Protein AF-A0A1B8QY65-F1 (afdb_monomer_lite)

Radius of gyration: 15.48 Å; chains: 1; bounding box: 29×43×44 Å

Sequence (97 aa):
MGFDAQGSFWLGYYHYAKLTDDIKNYGADELAECGKALYGDQWQTNLAKELGLSDARRIRFWLTNERKIPTGVWADIFVLLNKKKMKIETIINKVSV

Structure (mmCIF, N/CA/C/O backbone):
data_AF-A0A1B8QY65-F1
#
_entry.id   AF-A0A1B8QY65-F1
#
loop_
_atom_site.group_PDB
_atom_site.id
_atom_site.type_symbol
_atom_site.label_atom_id
_atom_site.label_alt_id
_atom_site.label_comp_id
_atom_site.label_asym_id
_atom_site.label_entity_id
_atom_site.label_seq_id
_atom_site.pdbx_PDB_ins_code
_atom_site.Cartn_x
_atom_site.Cartn_y
_atom_site.Cartn_z
_atom_site.occupancy
_atom_site.B_iso_or_equiv
_atom_site.auth_seq_id
_atom_site.auth_comp_id
_atom_site.auth_asym_id
_atom_site.auth_atom_id
_atom_site.pdbx_PDB_model_num
ATOM 1 N N . MET A 1 1 ? -7.243 -34.093 13.018 1.00 35.78 1 MET A N 1
ATOM 2 C CA . MET A 1 1 ? -6.466 -32.862 12.766 1.00 35.78 1 MET A CA 1
ATOM 3 C C . MET A 1 1 ? -7.432 -31.889 12.106 1.00 35.78 1 MET A C 1
ATOM 5 O O . MET A 1 1 ? -7.826 -32.136 10.975 1.00 35.78 1 MET A O 1
ATOM 9 N N . GLY A 1 2 ? -7.978 -30.951 12.884 1.00 35.31 2 GLY A N 1
ATOM 10 C CA . GLY A 1 2 ? -9.078 -30.074 12.467 1.00 35.31 2 GLY A CA 1
ATOM 11 C C . GLY A 1 2 ? -8.620 -29.052 11.431 1.00 35.31 2 GLY A C 1
ATOM 12 O O . GLY A 1 2 ? -7.559 -28.449 11.577 1.00 35.31 2 GLY A O 1
ATOM 13 N N . PHE A 1 3 ? -9.395 -28.897 10.361 1.00 37.03 3 PHE A N 1
ATOM 14 C CA . PHE A 1 3 ? -9.189 -27.890 9.321 1.00 37.03 3 PHE A CA 1
ATOM 15 C C . PHE A 1 3 ? -9.787 -26.540 9.767 1.00 37.03 3 PHE A C 1
ATOM 17 O O . PHE A 1 3 ? -10.731 -26.037 9.167 1.00 37.03 3 PHE A O 1
ATOM 24 N N . ASP A 1 4 ? -9.235 -25.925 10.814 1.00 38.50 4 ASP A N 1
ATOM 25 C CA . ASP A 1 4 ? -9.784 -24.700 11.428 1.00 38.50 4 ASP A CA 1
ATOM 26 C C . ASP A 1 4 ? -9.330 -23.392 10.742 1.00 38.50 4 ASP A C 1
ATOM 28 O O . ASP A 1 4 ? -9.037 -22.389 11.390 1.00 38.50 4 ASP A O 1
ATOM 32 N N . ALA A 1 5 ? -9.266 -23.371 9.405 1.00 43.22 5 ALA A N 1
ATOM 33 C CA . ALA A 1 5 ? -8.932 -22.154 8.646 1.00 43.22 5 ALA A CA 1
ATOM 34 C C . ALA A 1 5 ? -9.678 -22.009 7.303 1.00 43.22 5 ALA A C 1
ATOM 36 O O . ALA A 1 5 ? -9.267 -21.238 6.436 1.00 43.22 5 ALA A O 1
ATOM 37 N N . GLN A 1 6 ? -10.792 -22.718 7.098 1.00 38.44 6 GLN A N 1
ATOM 38 C CA . GLN A 1 6 ? -11.542 -22.711 5.830 1.00 38.44 6 GLN A CA 1
ATOM 39 C C . GLN A 1 6 ? -12.553 -21.549 5.708 1.00 38.44 6 GLN A C 1
ATOM 41 O O . GLN A 1 6 ? -13.658 -21.726 5.208 1.00 38.44 6 GLN A O 1
ATOM 46 N N . GLY A 1 7 ? -12.165 -20.341 6.135 1.00 36.53 7 GLY A N 1
ATOM 47 C CA . GLY A 1 7 ? -12.964 -19.113 5.972 1.00 36.53 7 GLY A CA 1
ATOM 48 C C . GLY A 1 7 ? -12.248 -17.967 5.243 1.00 36.53 7 GLY A C 1
ATOM 49 O O . GLY A 1 7 ? -12.885 -17.206 4.518 1.00 36.53 7 GLY A O 1
ATOM 50 N N . SER A 1 8 ? -10.920 -17.856 5.368 1.00 46.75 8 SER A N 1
ATOM 51 C CA . SER A 1 8 ? -10.177 -16.664 4.909 1.00 46.75 8 SER A CA 1
ATOM 52 C C . SER A 1 8 ? -9.814 -16.663 3.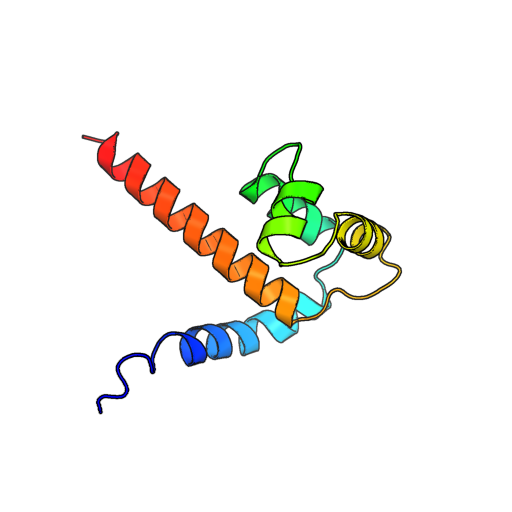423 1.00 46.75 8 SER A C 1
ATOM 54 O O . SER A 1 8 ? -9.625 -15.601 2.839 1.00 46.75 8 SER A O 1
ATOM 56 N N . PHE A 1 9 ? -9.741 -17.832 2.784 1.00 41.38 9 PHE A N 1
ATOM 57 C CA . PHE A 1 9 ? -9.446 -17.929 1.352 1.00 41.38 9 PHE A CA 1
ATOM 58 C C . PHE A 1 9 ? -10.687 -17.615 0.499 1.00 41.38 9 PHE A C 1
ATOM 60 O O . PHE A 1 9 ? -10.616 -16.818 -0.430 1.00 41.38 9 PHE A O 1
ATOM 67 N N . TRP A 1 10 ? -11.857 -18.155 0.858 1.00 42.09 10 TRP A N 1
ATOM 68 C CA . TRP A 1 10 ? -13.089 -18.006 0.072 1.00 42.09 10 TRP A CA 1
ATOM 69 C C . TRP A 1 10 ? -13.707 -16.599 0.132 1.00 42.09 10 TRP A C 1
ATOM 71 O O . TRP A 1 10 ? -14.193 -16.115 -0.885 1.00 42.09 10 TRP A O 1
ATOM 81 N N . LEU A 1 11 ? -13.642 -15.898 1.271 1.00 48.28 11 LEU A N 1
ATOM 82 C CA . LEU A 1 11 ? -14.098 -14.499 1.374 1.00 48.28 11 LEU A CA 1
ATOM 83 C C . LEU A 1 11 ? -13.243 -13.541 0.533 1.00 48.28 11 LEU A C 1
ATOM 85 O O . LEU A 1 11 ? -13.781 -12.615 -0.076 1.00 48.28 11 LEU A O 1
ATOM 89 N N . GLY A 1 12 ? -11.936 -13.811 0.438 1.00 48.94 12 GLY A N 1
ATOM 90 C CA . GLY A 1 12 ? -11.064 -13.170 -0.542 1.00 48.94 12 GLY A CA 1
ATOM 91 C C . GLY A 1 12 ? -11.552 -13.453 -1.962 1.00 48.94 12 GLY A C 1
ATOM 92 O O . GLY A 1 12 ? -11.841 -12.514 -2.698 1.00 48.94 12 GLY A O 1
ATOM 93 N N . TYR A 1 13 ? -11.729 -14.730 -2.324 1.00 47.66 13 TYR A N 1
ATOM 94 C CA . TYR A 1 13 ? -12.167 -15.165 -3.663 1.00 47.66 13 TYR A CA 1
ATOM 95 C C . TYR A 1 13 ? -13.532 -14.597 -4.109 1.00 47.66 13 TYR A C 1
ATOM 97 O O . TYR A 1 13 ? -13.715 -14.277 -5.283 1.00 47.66 13 TYR A O 1
ATOM 105 N N . TYR A 1 14 ? -14.488 -14.414 -3.194 1.00 47.50 14 TYR A N 1
ATOM 106 C CA . TYR A 1 14 ? -15.774 -13.788 -3.525 1.00 47.50 14 TYR A CA 1
ATOM 107 C C . TYR A 1 14 ? -15.663 -12.275 -3.748 1.00 47.50 14 TYR A C 1
ATOM 109 O O . TYR A 1 14 ? -16.358 -11.741 -4.612 1.00 47.50 14 TYR A O 1
ATOM 117 N N . HIS A 1 15 ? -14.756 -11.584 -3.047 1.00 54.03 15 HIS A N 1
ATOM 118 C CA . HIS A 1 15 ? -14.405 -10.208 -3.409 1.00 54.03 15 HIS A CA 1
ATOM 119 C C . HIS A 1 15 ? -13.647 -10.162 -4.743 1.00 54.03 15 HIS A C 1
ATOM 121 O O . HIS A 1 15 ? -13.957 -9.300 -5.555 1.00 54.03 15 HIS A O 1
ATOM 127 N N . TYR A 1 16 ? -12.747 -11.115 -5.024 1.00 49.84 16 TYR A N 1
ATOM 128 C CA . TYR A 1 16 ? -12.009 -11.245 -6.294 1.00 49.84 16 TYR A CA 1
ATOM 129 C C . TYR A 1 16 ? -12.927 -11.231 -7.526 1.00 49.84 16 TYR A C 1
ATOM 131 O O . TYR A 1 16 ? -12.593 -10.596 -8.520 1.00 49.84 16 TYR A O 1
ATOM 139 N N . ALA A 1 17 ? -14.090 -11.887 -7.487 1.00 49.81 17 ALA A N 1
ATOM 140 C CA . ALA A 1 17 ? -15.011 -11.912 -8.630 1.00 49.81 17 ALA A CA 1
ATOM 141 C C . ALA A 1 17 ? -15.634 -10.536 -8.941 1.00 49.81 17 ALA A C 1
ATOM 143 O O . ALA A 1 17 ? -15.901 -10.233 -10.098 1.00 49.81 17 ALA A O 1
ATOM 144 N N . LYS A 1 18 ? -15.822 -9.682 -7.927 1.00 52.25 18 LYS A N 1
ATOM 145 C CA . LYS A 1 18 ? -16.300 -8.301 -8.106 1.00 52.25 18 LYS A CA 1
ATOM 146 C C . LYS A 1 18 ? -15.143 -7.340 -8.414 1.00 52.25 18 LYS A C 1
ATOM 148 O O . LYS A 1 18 ? -15.256 -6.486 -9.281 1.00 52.25 18 LYS A O 1
ATOM 153 N N . LEU A 1 19 ? -13.996 -7.560 -7.767 1.00 54.44 19 LEU A N 1
ATOM 154 C CA . LEU A 1 19 ? -12.744 -6.831 -7.976 1.00 54.44 19 LEU A CA 1
ATOM 155 C C . LEU A 1 19 ? -12.197 -7.039 -9.399 1.00 54.44 19 LEU A C 1
ATOM 157 O O . LEU A 1 19 ? -11.563 -6.151 -9.937 1.00 54.44 19 LEU A O 1
ATOM 161 N N . THR A 1 20 ? -12.406 -8.198 -10.027 1.00 55.22 20 THR A N 1
ATOM 162 C CA . THR A 1 20 ? -11.825 -8.522 -11.347 1.00 55.22 20 THR A CA 1
ATOM 163 C C . THR A 1 20 ? -12.395 -7.707 -12.506 1.00 55.22 20 THR A C 1
ATOM 165 O O . THR A 1 20 ? -11.695 -7.566 -13.509 1.00 55.22 20 THR A O 1
ATOM 168 N N . ASP A 1 21 ? -13.602 -7.149 -12.385 1.00 55.53 21 ASP A N 1
ATOM 169 C CA . ASP A 1 21 ? -14.139 -6.210 -13.378 1.00 55.53 21 ASP A CA 1
ATOM 170 C C . ASP A 1 21 ? -13.658 -4.774 -13.121 1.00 55.53 21 ASP A C 1
ATOM 172 O O . ASP A 1 21 ? -13.244 -4.102 -14.064 1.00 55.53 21 ASP A O 1
ATOM 176 N N . ASP A 1 22 ? -13.582 -4.349 -11.855 1.00 58.56 22 ASP A N 1
ATOM 177 C CA . ASP A 1 22 ? -13.112 -3.008 -11.476 1.00 58.56 22 ASP A CA 1
ATOM 178 C C . ASP A 1 22 ? -11.578 -2.853 -11.598 1.00 58.56 22 ASP A C 1
ATOM 180 O O . ASP A 1 22 ? -11.095 -1.837 -12.095 1.00 58.56 22 ASP A O 1
ATOM 184 N N . ILE A 1 23 ? -10.788 -3.886 -11.260 1.00 60.50 23 ILE A N 1
ATOM 185 C CA . ILE A 1 23 ? -9.312 -3.910 -11.391 1.00 60.50 23 ILE A CA 1
ATOM 186 C C . ILE A 1 23 ? -8.870 -3.757 -12.843 1.00 60.50 23 ILE A C 1
ATOM 188 O O . ILE A 1 23 ? -7.766 -3.270 -13.087 1.00 60.50 23 ILE A O 1
ATOM 192 N N . LYS A 1 24 ? -9.699 -4.128 -13.831 1.00 64.12 24 LYS A N 1
ATOM 193 C CA . LYS A 1 24 ? -9.371 -3.842 -15.239 1.00 64.12 24 LYS A CA 1
ATOM 194 C C . LYS A 1 24 ? -9.104 -2.350 -15.464 1.00 64.12 24 LYS A C 1
ATOM 196 O O . LYS A 1 24 ? -8.345 -2.033 -16.378 1.00 64.12 24 LYS A O 1
ATOM 201 N N . ASN A 1 25 ? -9.681 -1.492 -14.620 1.00 70.00 25 ASN A N 1
ATOM 202 C CA . ASN A 1 25 ? -9.557 -0.043 -14.670 1.00 70.00 25 ASN A CA 1
ATOM 203 C C . ASN A 1 25 ? -8.601 0.531 -13.611 1.00 70.00 25 ASN A C 1
ATOM 205 O O . ASN A 1 25 ? -8.299 1.715 -13.687 1.00 70.00 25 ASN A O 1
ATOM 209 N N . TYR A 1 26 ? -8.104 -0.267 -12.658 1.00 79.62 26 TYR A N 1
ATOM 210 C CA . TYR A 1 26 ? -7.154 0.215 -11.650 1.00 79.62 26 TYR A CA 1
ATOM 211 C C . TYR A 1 26 ? -5.730 0.265 -12.202 1.00 79.62 26 TYR A C 1
ATOM 213 O O . TYR A 1 26 ? -5.235 -0.691 -12.810 1.00 79.62 26 TYR A O 1
ATOM 221 N N . GLY A 1 27 ? -5.052 1.377 -11.942 1.00 85.56 27 GLY A N 1
ATOM 222 C CA . GLY A 1 27 ? -3.720 1.667 -12.438 1.00 85.56 27 GLY A CA 1
ATOM 223 C C . GLY A 1 27 ? -2.829 2.327 -11.390 1.00 85.56 27 GLY A C 1
ATOM 224 O O . GLY A 1 27 ? -2.866 2.014 -10.198 1.00 85.56 27 GLY A O 1
ATOM 225 N N . ALA A 1 28 ? -1.951 3.203 -11.872 1.00 91.44 28 ALA A N 1
ATOM 226 C CA . ALA A 1 28 ? -0.956 3.882 -11.051 1.00 91.44 28 ALA A CA 1
ATOM 227 C C . ALA A 1 28 ? -1.581 4.812 -9.998 1.00 91.44 28 ALA A C 1
ATOM 229 O O . ALA A 1 28 ? -1.067 4.892 -8.879 1.00 91.44 28 ALA A O 1
ATOM 230 N N . ASP A 1 29 ? -2.683 5.481 -10.340 1.00 91.38 29 ASP A N 1
ATOM 231 C CA . ASP A 1 29 ? -3.328 6.465 -9.473 1.00 91.38 29 ASP A CA 1
ATOM 232 C C . ASP A 1 29 ? -3.974 5.789 -8.260 1.00 91.38 29 ASP A C 1
ATOM 234 O O . ASP A 1 29 ? -3.657 6.139 -7.122 1.00 91.38 29 ASP A O 1
ATOM 238 N N . GLU A 1 30 ? -4.750 4.724 -8.473 1.00 92.31 30 GLU A N 1
ATOM 239 C CA . GLU A 1 30 ? -5.351 3.942 -7.388 1.00 92.31 30 GLU A CA 1
ATOM 240 C C . GLU A 1 30 ? -4.278 3.307 -6.497 1.00 92.31 30 GLU A C 1
ATOM 242 O O . GLU A 1 30 ? -4.431 3.237 -5.274 1.00 92.31 30 GLU A O 1
ATOM 247 N N . LEU A 1 31 ? -3.151 2.877 -7.081 1.00 93.81 31 LEU A N 1
ATOM 248 C CA . LEU A 1 31 ? -2.032 2.326 -6.318 1.00 93.81 31 LEU A CA 1
ATOM 249 C C . LEU A 1 31 ? -1.436 3.396 -5.396 1.00 93.81 31 LEU A C 1
ATOM 251 O O . LEU A 1 31 ? -1.148 3.120 -4.227 1.00 93.81 31 LEU A O 1
ATOM 255 N N . ALA A 1 32 ? -1.260 4.614 -5.908 1.00 95.56 32 ALA A N 1
ATOM 256 C CA . ALA A 1 32 ? -0.744 5.734 -5.138 1.00 95.56 32 ALA A CA 1
ATOM 257 C C . ALA A 1 32 ? -1.718 6.167 -4.033 1.00 95.56 32 ALA A C 1
ATOM 259 O O . ALA A 1 32 ? -1.277 6.436 -2.914 1.00 95.56 32 ALA A O 1
ATOM 260 N N . GLU A 1 33 ? -3.022 6.204 -4.309 1.00 95.75 33 GLU A N 1
ATOM 261 C CA . GLU A 1 33 ? -4.053 6.494 -3.308 1.00 95.75 33 GLU A CA 1
ATOM 262 C C . GLU A 1 33 ? -4.055 5.457 -2.185 1.00 95.75 33 GLU A C 1
ATOM 264 O O . GLU A 1 33 ? -3.941 5.817 -1.010 1.00 95.75 33 GLU A O 1
ATOM 269 N N . CYS A 1 34 ? -4.083 4.167 -2.534 1.00 95.31 34 CYS A N 1
ATOM 270 C CA . CYS A 1 34 ? -4.030 3.072 -1.568 1.00 95.31 34 CYS A CA 1
ATOM 271 C C . CYS A 1 34 ? -2.758 3.140 -0.715 1.00 95.31 34 CYS A C 1
ATOM 273 O O . CYS A 1 34 ? -2.810 3.038 0.513 1.00 95.31 34 CYS A O 1
ATOM 275 N N . GLY A 1 35 ? -1.605 3.349 -1.354 1.00 96.50 35 GLY A N 1
ATOM 276 C CA . GLY A 1 35 ? -0.324 3.475 -0.672 1.00 96.50 35 GLY A CA 1
ATOM 277 C C . GLY A 1 35 ? -0.311 4.625 0.334 1.00 96.50 35 GLY A C 1
ATOM 278 O O . GLY A 1 35 ? 0.015 4.416 1.507 1.00 96.50 35 GLY A O 1
ATOM 279 N N . LYS A 1 36 ? -0.712 5.827 -0.094 1.00 97.44 36 LYS A N 1
ATOM 280 C CA . LYS A 1 36 ? -0.797 7.011 0.777 1.00 97.44 36 LYS A CA 1
ATOM 281 C C . LYS A 1 36 ? -1.775 6.786 1.928 1.00 97.44 36 LYS A C 1
ATOM 283 O O . LYS A 1 36 ? -1.437 7.074 3.076 1.00 97.44 36 LYS A O 1
ATOM 288 N N . ALA A 1 37 ? -2.942 6.200 1.656 1.00 96.56 37 ALA A N 1
ATOM 289 C CA . ALA A 1 37 ? -3.920 5.861 2.685 1.00 96.56 37 ALA A CA 1
ATOM 290 C C . ALA A 1 37 ? -3.345 4.885 3.724 1.00 96.56 37 ALA A C 1
ATOM 292 O O . ALA A 1 37 ? -3.632 5.014 4.915 1.00 96.56 37 ALA A O 1
ATOM 293 N N . LEU A 1 38 ? -2.495 3.938 3.317 1.00 96.38 38 LEU A N 1
ATOM 294 C CA . LEU A 1 38 ? -1.861 2.966 4.209 1.00 96.38 38 LEU A CA 1
ATOM 295 C C . LEU A 1 38 ? -0.679 3.532 5.005 1.00 96.38 38 LEU A C 1
ATOM 297 O O . LEU A 1 38 ? -0.573 3.251 6.202 1.00 96.38 38 LEU A O 1
ATOM 301 N N . TYR A 1 39 ? 0.175 4.351 4.394 1.00 96.75 39 TYR A N 1
ATOM 302 C CA . TYR A 1 39 ? 1.510 4.635 4.937 1.00 96.75 39 TYR A CA 1
ATOM 303 C C . TYR A 1 39 ? 1.964 6.102 4.834 1.00 96.75 39 TYR A C 1
ATOM 305 O O . TYR A 1 39 ? 3.081 6.408 5.254 1.00 96.75 39 TYR A O 1
ATOM 313 N N . GLY A 1 40 ? 1.135 7.008 4.310 1.00 95.69 40 GLY A N 1
ATOM 314 C CA . GLY A 1 40 ? 1.471 8.428 4.164 1.00 95.69 40 GLY A CA 1
ATOM 315 C C . GLY A 1 40 ? 2.570 8.679 3.127 1.00 95.69 40 GLY A C 1
ATOM 316 O O . GLY A 1 40 ? 2.620 8.017 2.093 1.00 95.69 40 GLY A O 1
ATOM 317 N N . ASP A 1 41 ? 3.467 9.627 3.397 1.00 94.88 41 ASP A N 1
ATOM 318 C CA . ASP A 1 41 ? 4.465 10.088 2.418 1.00 94.88 41 ASP A CA 1
ATOM 319 C C . ASP A 1 41 ? 5.486 9.008 2.025 1.00 94.88 41 ASP A C 1
ATOM 321 O O . ASP A 1 41 ? 5.911 8.930 0.874 1.00 94.88 41 ASP A O 1
ATOM 325 N N . GLN A 1 42 ? 5.843 8.119 2.956 1.00 95.31 42 GLN A N 1
ATOM 326 C CA . GLN A 1 42 ? 6.827 7.044 2.743 1.00 95.31 42 GLN A CA 1
ATOM 327 C C . GLN A 1 42 ? 6.187 5.741 2.237 1.00 95.31 42 GLN A C 1
ATOM 329 O O . GLN A 1 42 ? 6.669 4.636 2.508 1.00 95.31 42 GLN A O 1
ATOM 334 N N . TRP A 1 43 ? 5.075 5.844 1.508 1.00 97.50 43 TRP A N 1
ATOM 335 C CA . TRP A 1 43 ? 4.270 4.676 1.175 1.00 97.50 43 TRP A CA 1
ATOM 336 C C . TRP A 1 43 ? 4.936 3.673 0.244 1.00 97.50 43 TRP A C 1
ATOM 338 O O . TRP A 1 43 ? 4.711 2.482 0.420 1.00 97.50 43 TRP A O 1
ATOM 348 N N . GLN A 1 44 ? 5.770 4.101 -0.707 1.00 96.81 44 GLN A N 1
ATOM 349 C CA . GLN A 1 44 ? 6.374 3.178 -1.676 1.00 96.81 44 GLN A CA 1
ATOM 350 C C . GLN A 1 44 ? 7.289 2.156 -0.989 1.00 96.81 44 GLN A C 1
ATOM 352 O O . GLN A 1 44 ? 7.220 0.964 -1.274 1.00 96.81 44 GLN A O 1
ATOM 357 N N . THR A 1 45 ? 8.125 2.601 -0.050 1.00 97.12 45 THR A N 1
ATOM 358 C CA . THR A 1 45 ? 9.034 1.719 0.697 1.00 97.12 45 THR A CA 1
ATOM 359 C C . THR A 1 45 ? 8.264 0.804 1.646 1.00 97.12 45 THR A C 1
ATOM 361 O O . THR A 1 45 ? 8.526 -0.398 1.696 1.00 97.12 45 THR A O 1
ATOM 364 N N . ASN A 1 46 ? 7.286 1.354 2.369 1.00 97.12 46 ASN A N 1
ATOM 365 C CA . ASN A 1 46 ? 6.508 0.593 3.346 1.00 97.12 46 ASN A CA 1
ATOM 366 C C . ASN A 1 46 ? 5.600 -0.444 2.676 1.00 97.12 46 ASN A C 1
ATOM 368 O O . ASN A 1 46 ? 5.563 -1.593 3.110 1.00 97.12 46 ASN A O 1
ATOM 372 N N . LEU A 1 47 ? 4.940 -0.072 1.577 1.00 96.38 47 LEU A N 1
ATOM 373 C CA . LEU A 1 47 ? 4.114 -0.989 0.802 1.00 96.38 47 LEU A CA 1
ATOM 374 C C . LEU A 1 47 ? 4.964 -2.082 0.147 1.00 96.38 47 LEU A C 1
ATOM 376 O O . LEU A 1 47 ? 4.574 -3.242 0.179 1.00 96.38 47 LEU A O 1
ATOM 380 N N . ALA A 1 48 ? 6.148 -1.756 -0.387 1.00 96.25 48 ALA A N 1
ATOM 381 C CA . ALA A 1 48 ? 7.038 -2.764 -0.965 1.00 96.25 48 ALA A CA 1
ATOM 382 C C . ALA A 1 48 ? 7.456 -3.821 0.065 1.00 96.25 48 ALA A C 1
ATOM 384 O O . ALA A 1 48 ? 7.423 -5.013 -0.234 1.00 96.25 48 ALA A O 1
ATOM 385 N N . LYS A 1 49 ? 7.780 -3.390 1.289 1.00 96.00 49 LYS A N 1
ATOM 386 C CA . LYS A 1 49 ? 8.120 -4.289 2.396 1.00 96.00 49 LYS A CA 1
ATOM 387 C C . LYS A 1 49 ? 6.958 -5.216 2.766 1.00 96.00 49 LYS A C 1
ATOM 389 O O . LYS A 1 49 ? 7.177 -6.405 2.970 1.00 96.00 49 LYS A O 1
ATOM 394 N N . GLU A 1 50 ? 5.743 -4.684 2.845 1.00 94.81 50 GLU A N 1
ATOM 395 C CA . GLU A 1 50 ? 4.540 -5.446 3.221 1.00 94.81 50 GLU A CA 1
ATOM 396 C C . GLU A 1 50 ? 4.090 -6.413 2.118 1.00 94.81 50 GLU A C 1
ATOM 398 O O . GLU A 1 50 ? 3.626 -7.508 2.413 1.00 94.81 50 GLU A O 1
ATOM 403 N N . LEU A 1 51 ? 4.326 -6.065 0.850 1.00 92.44 51 LEU A N 1
ATOM 404 C CA . LEU A 1 51 ? 4.127 -6.953 -0.302 1.00 92.44 51 LEU A CA 1
ATOM 405 C C . LEU A 1 51 ? 5.263 -7.979 -0.493 1.00 92.44 51 LEU A C 1
ATOM 407 O O . LEU A 1 51 ? 5.274 -8.706 -1.485 1.00 92.44 51 LEU A O 1
ATOM 411 N N . GLY A 1 52 ? 6.258 -8.022 0.402 1.00 91.50 52 GLY A N 1
ATOM 412 C CA . GLY A 1 52 ? 7.394 -8.946 0.299 1.00 91.50 52 GLY A CA 1
ATOM 413 C C . GLY A 1 52 ? 8.327 -8.674 -0.889 1.00 91.50 52 GLY A C 1
ATOM 414 O O . GLY A 1 52 ? 9.053 -9.566 -1.328 1.00 91.50 52 GLY A O 1
ATOM 415 N N . LEU A 1 53 ? 8.315 -7.456 -1.435 1.00 92.44 53 LEU A N 1
ATOM 416 C CA . LEU A 1 53 ? 9.195 -7.044 -2.526 1.00 92.44 53 LEU A CA 1
ATOM 417 C C . LEU A 1 53 ? 10.577 -6.674 -1.975 1.00 92.44 53 LEU A C 1
ATOM 419 O O . LEU A 1 53 ? 10.697 -6.075 -0.909 1.00 92.44 53 LEU A O 1
ATOM 423 N N . SER A 1 54 ? 11.632 -6.977 -2.735 1.00 89.12 54 SER A N 1
ATOM 424 C CA . SER A 1 54 ? 13.012 -6.682 -2.321 1.00 89.12 54 SER A CA 1
ATOM 425 C C . SER A 1 54 ? 13.283 -5.183 -2.161 1.00 89.12 54 SER A C 1
ATOM 427 O O . SER A 1 54 ? 14.078 -4.792 -1.313 1.00 89.12 54 SER A O 1
ATOM 429 N N . ASP A 1 55 ? 12.641 -4.343 -2.978 1.00 92.19 55 ASP A N 1
ATOM 430 C CA . ASP A 1 55 ? 12.728 -2.889 -2.885 1.00 92.19 55 ASP A CA 1
ATOM 431 C C . ASP A 1 55 ? 11.517 -2.178 -3.526 1.00 92.19 55 ASP A C 1
ATOM 433 O O . ASP A 1 55 ? 10.672 -2.776 -4.200 1.00 92.19 55 ASP A O 1
ATOM 437 N N . ALA A 1 56 ? 11.460 -0.853 -3.353 1.00 94.38 56 ALA A N 1
ATOM 438 C CA . ALA A 1 56 ? 10.423 0.010 -3.919 1.00 94.38 56 ALA A CA 1
ATOM 439 C C . ALA A 1 56 ? 10.565 0.264 -5.436 1.00 94.38 56 ALA A C 1
ATOM 441 O O . ALA A 1 56 ? 9.771 1.006 -6.017 1.00 94.38 56 ALA A O 1
ATOM 442 N N . ARG A 1 57 ? 11.576 -0.297 -6.121 1.00 94.25 57 ARG A N 1
ATOM 443 C CA . ARG A 1 57 ? 11.747 -0.107 -7.575 1.00 94.25 57 ARG A CA 1
ATOM 444 C C . ARG A 1 57 ? 10.593 -0.746 -8.338 1.00 94.25 57 ARG A C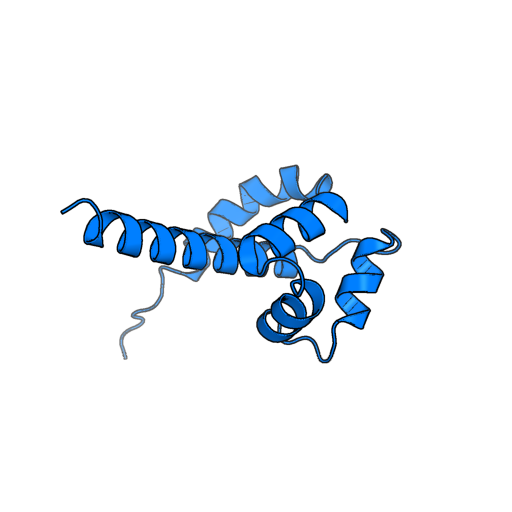 1
ATOM 446 O O . ARG A 1 57 ? 10.120 -0.159 -9.304 1.00 94.25 57 ARG A O 1
ATOM 453 N N . ARG A 1 58 ? 10.096 -1.899 -7.875 1.00 92.94 58 ARG A N 1
ATOM 454 C CA . ARG A 1 58 ? 8.942 -2.570 -8.492 1.00 92.94 58 ARG A CA 1
ATOM 455 C C . ARG A 1 58 ? 7.673 -1.717 -8.422 1.00 92.94 58 ARG A C 1
ATOM 457 O O . ARG A 1 58 ? 6.972 -1.620 -9.419 1.00 92.94 58 ARG A O 1
ATOM 464 N N . ILE A 1 59 ? 7.430 -1.055 -7.290 1.00 94.19 59 ILE A N 1
ATOM 465 C CA . ILE A 1 59 ? 6.297 -0.132 -7.133 1.00 94.19 59 ILE A CA 1
ATOM 466 C C . ILE A 1 59 ? 6.435 1.063 -8.074 1.00 94.19 59 ILE A C 1
ATOM 468 O O . ILE A 1 59 ? 5.498 1.378 -8.797 1.00 94.19 59 ILE A O 1
ATOM 472 N N . ARG A 1 60 ? 7.619 1.685 -8.140 1.00 93.94 60 ARG A N 1
ATOM 473 C CA . ARG A 1 60 ? 7.879 2.788 -9.081 1.00 93.94 60 ARG A CA 1
ATOM 474 C C . ARG A 1 60 ? 7.659 2.386 -10.536 1.00 93.94 60 ARG A C 1
ATOM 476 O O . ARG A 1 60 ? 7.151 3.180 -11.308 1.00 93.94 60 ARG A O 1
ATOM 483 N N . PHE A 1 61 ? 7.993 1.150 -10.887 1.00 92.62 61 PHE A N 1
ATOM 484 C CA . PHE A 1 61 ? 7.759 0.616 -12.222 1.00 92.62 61 PHE A CA 1
ATOM 485 C C . PHE A 1 61 ? 6.269 0.375 -12.529 1.00 92.62 61 PHE A C 1
ATOM 487 O O . PHE A 1 61 ? 5.844 0.517 -13.666 1.00 92.62 61 PHE A O 1
ATOM 494 N N . TRP A 1 62 ? 5.446 0.049 -11.530 1.00 92.94 62 TRP A N 1
ATOM 495 C CA . TRP A 1 62 ? 3.989 0.027 -11.709 1.00 92.94 62 TRP A CA 1
ATOM 496 C C . TRP A 1 62 ? 3.401 1.432 -11.865 1.00 92.94 62 TRP A C 1
ATOM 498 O O . TRP A 1 62 ? 2.452 1.615 -12.621 1.00 92.94 62 TRP A O 1
ATOM 508 N N . LEU A 1 63 ? 3.997 2.432 -11.210 1.00 92.62 63 LEU A N 1
ATOM 509 C CA . LEU A 1 63 ? 3.567 3.826 -11.326 1.00 92.62 63 LEU A CA 1
ATOM 510 C C . LEU A 1 63 ? 3.827 4.446 -12.704 1.00 92.62 63 LEU A C 1
ATOM 512 O O . LEU A 1 63 ? 3.147 5.401 -13.059 1.00 92.62 63 LEU A O 1
ATOM 516 N N . THR A 1 64 ? 4.766 3.921 -13.498 1.00 89.88 64 THR A N 1
ATOM 517 C CA . THR A 1 64 ? 4.963 4.395 -14.882 1.00 89.88 64 THR A CA 1
ATOM 518 C C . THR A 1 64 ? 3.896 3.875 -15.846 1.00 89.88 64 THR A C 1
ATOM 520 O O . THR A 1 64 ? 3.900 4.239 -17.018 1.00 89.88 64 THR A O 1
ATOM 523 N N . ASN A 1 65 ? 2.978 3.024 -15.370 1.00 78.38 65 ASN A N 1
ATOM 524 C CA . ASN A 1 65 ? 1.921 2.379 -16.149 1.00 78.38 65 ASN A CA 1
ATOM 525 C C . ASN A 1 65 ? 2.432 1.518 -17.328 1.00 78.38 65 ASN A C 1
ATOM 527 O O . ASN A 1 65 ? 1.658 1.082 -18.176 1.00 78.38 65 ASN A O 1
ATOM 531 N N . GLU A 1 66 ? 3.737 1.222 -17.369 1.00 75.56 66 GLU A N 1
ATOM 532 C CA . GLU A 1 66 ? 4.362 0.385 -18.403 1.00 75.56 66 GLU A CA 1
ATOM 533 C C . GLU A 1 66 ? 3.975 -1.093 -18.277 1.00 75.56 66 GLU A C 1
ATOM 535 O O . GLU A 1 66 ? 4.023 -1.848 -19.251 1.00 75.56 66 GLU A O 1
ATOM 540 N N . ARG A 1 67 ? 3.594 -1.538 -17.072 1.00 76.00 67 ARG A N 1
ATOM 541 C CA . ARG A 1 67 ? 3.073 -2.887 -16.834 1.00 76.00 67 ARG A CA 1
ATOM 542 C C . ARG A 1 67 ? 1.879 -2.871 -15.905 1.00 76.00 67 ARG A C 1
ATOM 544 O O . ARG A 1 67 ? 1.903 -2.234 -14.856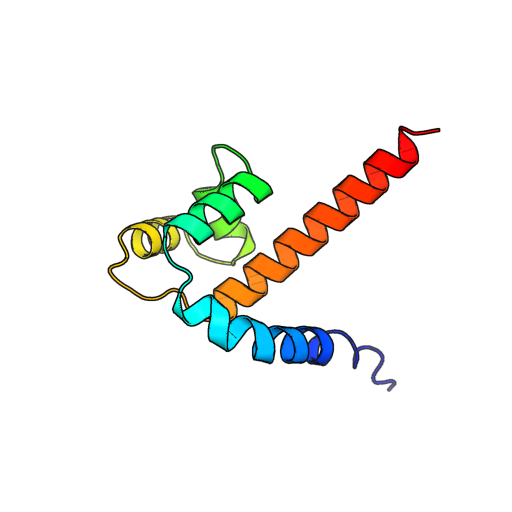 1.00 76.00 67 ARG A O 1
ATOM 551 N N . LYS A 1 68 ? 0.894 -3.700 -16.252 1.00 82.00 68 LYS A N 1
ATOM 552 C CA . LYS A 1 68 ? -0.249 -3.983 -15.387 1.00 82.00 68 LYS A CA 1
ATOM 553 C C . LYS A 1 68 ? 0.215 -4.575 -14.057 1.00 82.00 68 LYS A C 1
ATOM 555 O O . LYS A 1 68 ? 1.061 -5.474 -14.018 1.00 82.00 68 LYS A O 1
ATOM 560 N N . ILE A 1 69 ? -0.372 -4.072 -12.979 1.00 86.50 69 ILE A N 1
ATOM 561 C CA . ILE A 1 69 ? -0.191 -4.605 -11.632 1.00 86.50 69 ILE A CA 1
ATOM 562 C C . ILE A 1 69 ? -0.919 -5.958 -11.557 1.00 86.50 69 ILE A C 1
ATOM 564 O O . ILE A 1 69 ? -2.078 -6.044 -11.971 1.00 86.50 69 ILE A O 1
ATOM 568 N N . PRO A 1 70 ? -0.272 -7.032 -11.069 1.00 85.75 70 PRO A N 1
ATOM 569 C CA . PRO A 1 70 ? -0.917 -8.336 -10.955 1.00 85.75 70 PRO A CA 1
ATOM 570 C C . PRO A 1 70 ? -2.140 -8.298 -10.032 1.00 85.75 70 PRO A C 1
ATOM 572 O O . PRO A 1 70 ? -2.094 -7.686 -8.968 1.00 85.75 70 PRO A O 1
ATOM 575 N N . THR A 1 71 ? -3.197 -9.037 -10.374 1.00 80.00 71 THR A N 1
ATOM 576 C CA . THR A 1 71 ? -4.416 -9.153 -9.549 1.00 80.00 71 THR A CA 1
ATOM 577 C C . THR A 1 71 ? -4.115 -9.592 -8.113 1.00 80.00 71 THR A C 1
ATOM 579 O O . THR A 1 71 ? -4.741 -9.096 -7.182 1.00 80.00 71 THR A O 1
ATOM 582 N N . GLY A 1 72 ? -3.120 -10.468 -7.918 1.00 81.75 72 GLY A N 1
ATOM 583 C CA . GLY A 1 72 ? -2.692 -10.894 -6.580 1.00 81.75 72 GLY A CA 1
ATOM 584 C C . GLY A 1 72 ? -2.202 -9.733 -5.711 1.00 81.75 72 GLY A C 1
ATOM 585 O O . GLY A 1 72 ? -2.577 -9.642 -4.550 1.00 81.75 72 GLY A O 1
ATOM 586 N N . VAL A 1 73 ? -1.475 -8.777 -6.301 1.00 89.69 73 VAL A N 1
ATOM 587 C CA . VAL A 1 73 ? -0.986 -7.587 -5.587 1.00 89.69 73 VAL A CA 1
ATOM 588 C C . VAL A 1 73 ? -2.150 -6.700 -5.147 1.00 89.69 73 VAL A C 1
ATOM 590 O O . VAL A 1 73 ? -2.154 -6.196 -4.027 1.00 89.69 73 VAL A O 1
ATOM 593 N N . TRP A 1 74 ? -3.167 -6.536 -5.995 1.00 87.88 74 TRP A N 1
ATOM 594 C CA . TRP A 1 74 ? -4.375 -5.798 -5.622 1.00 87.88 74 TRP A CA 1
ATOM 595 C C . TRP A 1 74 ? -5.143 -6.465 -4.480 1.00 87.88 74 TRP A C 1
ATOM 597 O O . TRP A 1 74 ? -5.632 -5.775 -3.585 1.00 87.88 74 TRP A O 1
ATOM 607 N N . ALA A 1 75 ? -5.212 -7.796 -4.471 1.00 83.38 75 ALA A N 1
ATOM 608 C CA . ALA A 1 75 ? -5.816 -8.531 -3.367 1.00 83.38 75 ALA A CA 1
ATOM 609 C C . ALA A 1 75 ? -5.039 -8.342 -2.056 1.00 83.38 75 ALA A C 1
ATOM 611 O O . ALA A 1 75 ? -5.653 -8.098 -1.017 1.00 83.38 75 ALA A O 1
ATOM 612 N N . ASP A 1 76 ? -3.707 -8.374 -2.102 1.00 87.50 76 ASP A N 1
ATOM 613 C CA . ASP A 1 76 ? -2.870 -8.119 -0.927 1.00 87.50 76 ASP A CA 1
ATOM 614 C C . ASP A 1 76 ? -3.082 -6.693 -0.389 1.00 87.50 76 ASP A C 1
ATOM 616 O O . ASP A 1 76 ? -3.306 -6.500 0.809 1.00 87.50 76 ASP A O 1
ATOM 620 N N . ILE A 1 77 ? -3.116 -5.688 -1.274 1.00 91.50 77 ILE A N 1
ATOM 621 C CA . ILE A 1 77 ? -3.418 -4.291 -0.914 1.00 91.50 77 ILE A CA 1
ATOM 622 C C . ILE A 1 77 ? -4.796 -4.180 -0.247 1.00 91.50 77 ILE A C 1
ATOM 624 O O . ILE A 1 77 ? -4.933 -3.505 0.776 1.00 91.50 77 ILE A O 1
ATOM 628 N N . PHE A 1 78 ? -5.813 -4.869 -0.770 1.00 88.38 78 PHE A N 1
ATOM 629 C CA . PHE A 1 78 ? -7.151 -4.888 -0.176 1.00 88.38 78 PHE A CA 1
ATOM 630 C C . PHE A 1 78 ? -7.148 -5.458 1.251 1.00 88.38 78 PHE A C 1
ATOM 632 O O . PHE A 1 78 ? -7.803 -4.907 2.144 1.00 88.38 78 PHE A O 1
ATOM 639 N N . VAL A 1 79 ? -6.387 -6.527 1.506 1.00 87.31 79 VAL A N 1
ATOM 640 C CA . VAL A 1 79 ? -6.236 -7.082 2.861 1.00 87.31 79 VAL A CA 1
ATOM 641 C C . VAL A 1 79 ? -5.569 -6.066 3.793 1.00 87.31 79 VAL A C 1
ATOM 643 O O . VAL A 1 79 ? -6.047 -5.854 4.912 1.00 87.31 79 VAL A O 1
ATOM 646 N N . LEU A 1 80 ? -4.510 -5.388 3.335 1.00 92.75 80 LEU A N 1
ATOM 647 C CA . LEU A 1 80 ? -3.822 -4.349 4.112 1.00 92.75 80 LEU A CA 1
ATOM 648 C C . LEU A 1 80 ? -4.758 -3.184 4.469 1.00 92.75 80 LEU A C 1
ATOM 650 O O . LEU A 1 80 ? -4.776 -2.736 5.620 1.00 92.75 80 LEU A O 1
ATOM 654 N N . LEU A 1 81 ? -5.574 -2.725 3.515 1.00 92.69 81 LEU A N 1
ATOM 655 C CA . LEU A 1 81 ? -6.549 -1.649 3.722 1.00 92.69 81 LEU A CA 1
ATOM 656 C C . LEU A 1 81 ? -7.601 -2.029 4.763 1.00 92.69 81 LEU A C 1
ATOM 658 O O . LEU A 1 81 ? -7.842 -1.263 5.697 1.00 92.69 81 LEU A O 1
ATOM 662 N N . ASN A 1 82 ? -8.176 -3.230 4.665 1.00 89.69 82 ASN A N 1
ATOM 663 C CA . ASN A 1 82 ? -9.149 -3.709 5.648 1.00 89.69 82 ASN A CA 1
ATOM 664 C C . ASN A 1 82 ? -8.539 -3.834 7.045 1.00 89.69 82 ASN A C 1
ATOM 666 O O . ASN A 1 82 ? -9.142 -3.403 8.028 1.00 89.69 82 ASN A O 1
ATOM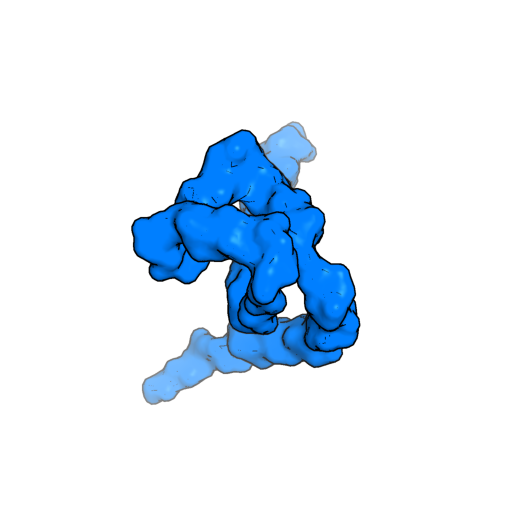 670 N N . LYS A 1 83 ? -7.308 -4.346 7.141 1.00 90.62 83 LYS A N 1
ATOM 671 C CA . LYS A 1 83 ? -6.582 -4.419 8.413 1.00 90.62 83 LYS A CA 1
ATOM 672 C C . LYS A 1 83 ? -6.376 -3.030 9.023 1.00 90.62 83 LYS A C 1
ATOM 674 O O . LYS A 1 83 ? -6.566 -2.854 10.229 1.00 90.62 83 LYS A O 1
ATOM 679 N N . LYS A 1 84 ? -6.015 -2.030 8.209 1.00 93.94 84 LYS A N 1
ATOM 680 C CA . LYS A 1 84 ? -5.864 -0.644 8.675 1.00 93.94 84 LYS A CA 1
ATOM 681 C C . LYS A 1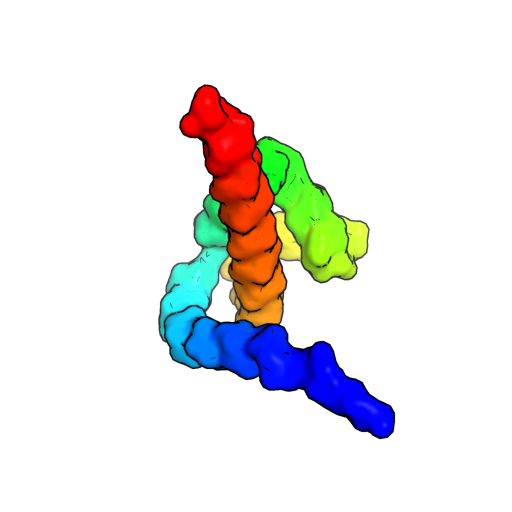 84 ? -7.201 -0.046 9.117 1.00 93.94 84 LYS A C 1
ATOM 683 O O . LYS A 1 84 ? -7.248 0.553 10.190 1.00 93.94 84 LYS A O 1
ATOM 688 N N . LYS A 1 85 ? -8.273 -0.258 8.349 1.00 93.94 85 LYS A N 1
ATOM 689 C CA . LYS A 1 85 ? -9.636 0.171 8.692 1.00 93.94 85 LYS A CA 1
ATOM 690 C C . LYS A 1 85 ? -10.062 -0.366 10.060 1.00 93.94 85 LYS A C 1
ATOM 692 O O . LYS A 1 85 ? -10.370 0.432 10.939 1.00 93.94 85 LYS A O 1
ATOM 697 N N . MET A 1 86 ? -9.971 -1.679 10.280 1.00 94.00 86 MET A N 1
ATOM 698 C CA . MET A 1 86 ? -10.339 -2.304 11.561 1.00 94.00 86 MET A CA 1
ATOM 699 C C . MET A 1 86 ? -9.535 -1.733 12.737 1.00 94.00 86 MET A C 1
ATOM 701 O O . MET A 1 86 ? -10.075 -1.498 13.820 1.00 94.00 86 MET A O 1
ATOM 705 N N . LYS A 1 87 ? -8.234 -1.474 12.535 1.00 94.62 87 LYS A N 1
ATOM 706 C CA . LYS A 1 87 ? -7.381 -0.853 13.557 1.00 94.62 87 LYS A CA 1
ATOM 707 C C . LYS A 1 87 ? -7.843 0.567 13.894 1.00 94.62 87 LYS A C 1
ATOM 709 O O . LYS A 1 87 ? -7.870 0.919 15.070 1.00 94.62 87 LYS A O 1
ATOM 714 N N . ILE A 1 88 ? -8.198 1.365 12.887 1.00 94.56 88 ILE A N 1
ATOM 715 C CA . ILE A 1 88 ? -8.715 2.727 13.072 1.00 94.56 88 ILE A CA 1
ATOM 716 C C . ILE A 1 88 ? -10.065 2.693 13.794 1.00 94.56 88 ILE A C 1
ATOM 718 O O . ILE A 1 88 ? -10.215 3.382 14.796 1.00 94.56 88 ILE A O 1
ATOM 722 N N . GLU A 1 89 ? -11.005 1.851 13.362 1.00 96.00 89 GLU A N 1
ATOM 723 C CA . GLU A 1 89 ? -12.315 1.680 14.014 1.00 96.00 89 GLU A CA 1
ATOM 724 C C . GLU A 1 89 ? -12.168 1.275 15.485 1.00 96.00 89 GLU A C 1
ATOM 726 O O . GLU A 1 89 ? -12.812 1.843 16.363 1.00 96.00 89 GLU A O 1
ATOM 731 N N . THR A 1 90 ? -11.243 0.358 15.779 1.00 96.56 90 THR A N 1
ATOM 732 C CA . THR A 1 90 ? -10.925 -0.037 17.159 1.00 96.56 90 THR A CA 1
ATOM 733 C C . THR A 1 90 ? -10.437 1.147 17.998 1.00 96.56 90 THR A C 1
ATOM 735 O O . THR A 1 90 ? -10.765 1.236 19.178 1.00 96.56 90 THR A O 1
ATOM 738 N N . ILE A 1 91 ? -9.636 2.047 17.422 1.00 96.44 91 ILE A N 1
ATOM 739 C CA . ILE A 1 91 ? -9.146 3.245 18.118 1.00 96.44 91 ILE A CA 1
ATOM 740 C C . ILE A 1 91 ? -10.282 4.248 18.321 1.00 96.44 91 ILE A C 1
ATOM 742 O O . ILE A 1 91 ? -10.426 4.754 19.428 1.00 96.44 91 ILE A O 1
ATOM 746 N N . ILE A 1 92 ? -11.106 4.495 17.299 1.00 96.69 92 ILE A N 1
ATOM 747 C CA . ILE A 1 92 ? -12.268 5.390 17.393 1.00 96.69 92 ILE A CA 1
ATOM 748 C C . ILE A 1 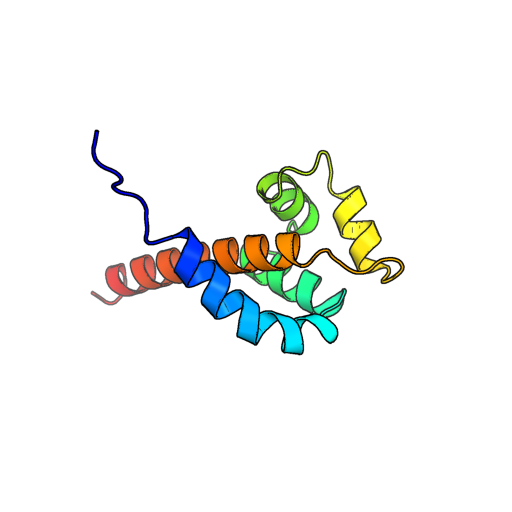92 ? -13.179 4.939 18.538 1.00 96.69 92 ILE A C 1
ATOM 750 O O . ILE A 1 92 ? -13.445 5.722 19.441 1.00 96.69 92 ILE A O 1
ATOM 754 N N . ASN A 1 93 ? -13.540 3.654 18.583 1.00 95.69 93 ASN A N 1
ATOM 755 C CA . ASN A 1 93 ? -14.392 3.103 19.641 1.00 95.69 93 ASN A CA 1
ATOM 756 C C . ASN A 1 93 ? -13.789 3.240 21.050 1.00 95.69 93 ASN A C 1
ATOM 758 O O . ASN A 1 93 ? -14.530 3.309 22.023 1.00 95.69 93 ASN A O 1
ATOM 762 N N . LYS A 1 94 ? -12.455 3.273 21.179 1.00 94.31 94 LYS A N 1
ATOM 763 C CA . LYS A 1 94 ? -11.773 3.497 22.466 1.00 94.31 94 LYS A CA 1
ATOM 764 C C . LYS A 1 94 ? -11.749 4.963 22.891 1.00 94.31 94 LYS A C 1
ATOM 766 O O . LYS A 1 94 ? -11.652 5.227 24.082 1.00 94.31 94 LYS A O 1
ATOM 771 N N . VAL A 1 95 ? -11.742 5.890 21.934 1.00 94.56 95 VAL A N 1
ATOM 772 C CA . VAL A 1 95 ? -11.641 7.336 22.195 1.00 94.56 95 VAL A CA 1
ATOM 773 C C . VAL A 1 95 ? -13.019 7.975 22.343 1.00 94.56 95 VAL A C 1
ATOM 775 O O . VAL A 1 95 ? -13.156 8.925 23.099 1.00 94.56 95 VAL A O 1
ATOM 778 N N . SER A 1 96 ? -14.041 7.452 21.666 1.00 84.88 96 SER A N 1
ATOM 779 C CA . SER A 1 96 ? -15.435 7.909 21.769 1.00 84.88 96 SER A CA 1
ATOM 780 C C . SER A 1 96 ? -16.148 7.464 23.060 1.00 84.88 96 SER A C 1
ATOM 782 O O . SER A 1 96 ? -17.376 7.405 23.073 1.00 84.88 96 SER A O 1
ATOM 784 N N . VAL A 1 97 ? -15.383 7.128 24.107 1.00 59.84 97 VAL A N 1
ATOM 785 C CA . VAL A 1 97 ? -15.878 6.834 25.464 1.00 59.84 97 VAL A CA 1
ATOM 786 C C . VAL A 1 97 ? -16.251 8.129 26.171 1.00 59.84 97 VAL A C 1
ATOM 788 O O . VAL A 1 97 ? -15.446 9.084 26.101 1.00 59.84 97 VAL A O 1
#

Secondary structure (DSSP, 8-state):
---TTTTHHHHHHHHHHHHHHHGGG--HHHHHHHHHHHHGGGHHHHHHHHTT-SSTHHHHHHHTTSSPPPHHHHHHHHHHHHHHHHHHHHHHHHH--

Foldseek 3Di:
DDPPPPPPPVVLVVVLVVVVVVLVVDALVVLVVLQCLQPNPCRLQVLCVQVVHPGSVVNVVRNVVPDRDDSVSVSSSVVSNVVVVVVVVVVCVVVVD

pLDDT: mean 80.23, std 20.08, range [35.31, 97.5]